Protein AF-A0A7W0V8U1-F1 (afdb_monomer_lite)

Foldseek 3Di:
DVVVPDDDDFDFPQQLLLQQLVVVVVVAQAASVLSGVSSRVVVCVVVVVDDPPDDDDRDGPDHSVVVVVSVVCLLVVNDPRRPPRDNRDDDDDFPPDPVRVVVVVVVVVVD

Secondary structure (DSSP, 8-state):
-GGGT-------HHHHHHHHHHHHHTT----HHHHHHHHHHHHHHHTTSS-TTS-------S-GGGGHHHHHHHHTT--TT--S-TT--------S-HHHHHHHHHHHH--

Sequence (111 aa):
LKAFEGVVEIATESELANASAHADRDGLFTCPHTGVALAALTKLAKRGEIKRDDEVVVISTASGLKFADFKVGYHEARLEGVESPRFRNVPVELPERYEAVRDALQRGLDG

Radius of gyration: 17.7 Å; chains: 1; bounding box: 39×31×50 Å

Structure (mmCIF, N/CA/C/O backbone):
data_AF-A0A7W0V8U1-F1
#
_entry.id   AF-A0A7W0V8U1-F1
#
loop_
_atom_site.group_PDB
_atom_site.id
_atom_site.type_symbol
_atom_site.label_atom_id
_atom_site.label_alt_id
_atom_site.label_comp_id
_atom_site.label_asym_id
_atom_site.label_entity_id
_atom_site.label_seq_id
_atom_site.pdbx_PDB_ins_code
_atom_site.Cartn_x
_atom_site.Cartn_y
_atom_site.Cartn_z
_atom_site.occupancy
_atom_site.B_iso_or_equiv
_atom_site.auth_seq_id
_atom_site.auth_comp_id
_atom_site.auth_asym_id
_atom_site.auth_atom_id
_atom_site.pdbx_PDB_model_num
ATOM 1 N N . LEU A 1 1 ? -16.539 9.308 17.910 1.00 82.81 1 LEU A N 1
ATOM 2 C CA . LEU A 1 1 ? -15.636 8.355 18.596 1.00 82.81 1 LEU A CA 1
ATOM 3 C C . LEU A 1 1 ? -16.223 7.891 19.924 1.00 82.81 1 LEU A C 1
ATOM 5 O O . LEU A 1 1 ? -16.714 6.778 19.946 1.00 82.81 1 LEU A O 1
ATOM 9 N N . LYS A 1 2 ? -16.307 8.729 20.973 1.00 91.00 2 LYS A N 1
ATOM 10 C CA . LYS A 1 2 ? -16.797 8.307 22.309 1.00 91.00 2 LYS A CA 1
ATOM 11 C C . LYS A 1 2 ? -18.149 7.572 22.322 1.00 91.00 2 LYS A C 1
ATOM 13 O O . LYS A 1 2 ? -18.284 6.599 23.041 1.00 91.00 2 LYS A O 1
ATOM 18 N N . ALA A 1 3 ? -19.119 8.017 21.522 1.00 95.06 3 ALA A N 1
ATOM 19 C CA . ALA A 1 3 ? -20.456 7.413 21.476 1.00 95.06 3 ALA A CA 1
ATOM 20 C C . ALA A 1 3 ? -20.497 5.977 20.912 1.00 95.06 3 ALA A C 1
ATOM 22 O O . ALA A 1 3 ? -21.487 5.288 21.112 1.00 95.06 3 ALA A O 1
ATOM 23 N N . PHE A 1 4 ? -19.447 5.548 20.207 1.00 94.81 4 PHE A N 1
ATOM 24 C CA . PHE A 1 4 ? -19.361 4.239 19.548 1.00 94.81 4 PHE A CA 1
ATOM 25 C C . PHE A 1 4 ? -18.067 3.507 19.915 1.00 94.81 4 PHE A C 1
ATOM 27 O O . PHE A 1 4 ? -17.582 2.709 19.124 1.00 94.81 4 PHE A O 1
ATOM 34 N N . GLU A 1 5 ? -17.451 3.868 21.048 1.00 93.44 5 GLU A N 1
ATOM 35 C CA . GLU A 1 5 ? -16.183 3.270 21.505 1.00 93.44 5 GLU A CA 1
ATOM 36 C C . GLU A 1 5 ? -15.074 3.312 20.434 1.00 93.44 5 GLU A C 1
ATOM 38 O O . GLU A 1 5 ? -14.221 2.440 20.329 1.00 93.44 5 GLU A O 1
ATOM 43 N N . GLY A 1 6 ? -15.097 4.361 19.604 1.00 94.25 6 GLY A N 1
ATOM 44 C CA . GLY A 1 6 ? -14.207 4.478 18.457 1.00 94.25 6 GLY A CA 1
ATOM 45 C C . GLY A 1 6 ? -12.760 4.758 18.855 1.00 94.25 6 GLY A C 1
ATOM 46 O O . GLY A 1 6 ? -12.495 5.548 19.764 1.00 94.25 6 GLY A O 1
ATOM 47 N N . VAL A 1 7 ? -11.838 4.180 18.091 1.00 96.31 7 VAL A N 1
ATOM 48 C CA . VAL A 1 7 ? -10.387 4.326 18.250 1.00 96.31 7 VAL A CA 1
ATOM 49 C C . VAL A 1 7 ? -9.795 5.334 17.261 1.00 96.31 7 VAL A C 1
ATOM 51 O O . VAL A 1 7 ? -10.426 5.701 16.267 1.00 96.31 7 VAL A O 1
ATOM 54 N N . VAL A 1 8 ? -8.572 5.789 17.539 1.00 97.25 8 VAL A N 1
ATOM 55 C CA . VAL A 1 8 ? -7.765 6.614 16.630 1.00 97.25 8 VAL A CA 1
ATOM 56 C C . VAL A 1 8 ? -6.450 5.897 16.383 1.00 97.25 8 VAL A C 1
ATOM 58 O O . VAL A 1 8 ? -5.791 5.470 17.325 1.00 97.25 8 VAL A O 1
ATOM 61 N N . GLU A 1 9 ? -6.062 5.810 15.118 1.00 97.94 9 GLU A N 1
ATOM 62 C CA . GLU A 1 9 ? -4.789 5.250 14.684 1.00 97.94 9 GLU A CA 1
ATOM 63 C C . GLU A 1 9 ? -4.080 6.209 13.736 1.00 97.94 9 GLU A C 1
ATOM 65 O O . GLU A 1 9 ? -4.709 7.043 13.083 1.00 97.94 9 GLU A O 1
ATOM 70 N N . ILE A 1 10 ? -2.758 6.082 13.674 1.00 97.81 10 ILE A N 1
ATOM 71 C CA . ILE A 1 10 ? -1.887 6.921 12.848 1.00 97.81 10 ILE A CA 1
ATOM 72 C C . ILE A 1 10 ? -1.102 6.002 11.920 1.00 97.81 10 ILE A C 1
ATOM 74 O O . ILE A 1 10 ? -0.647 4.939 12.338 1.00 97.81 10 ILE A O 1
ATOM 78 N N . ALA A 1 11 ? -0.909 6.415 10.672 1.00 98.06 11 ALA A N 1
ATOM 79 C CA . ALA A 1 11 ? -0.001 5.761 9.737 1.00 98.06 11 ALA A CA 1
ATOM 80 C C . ALA A 1 11 ? 1.079 6.756 9.311 1.00 98.06 11 ALA A C 1
ATOM 82 O O . ALA A 1 11 ? 0.768 7.906 9.006 1.00 98.06 11 ALA A O 1
ATOM 83 N N . THR A 1 12 ? 2.336 6.322 9.297 1.00 97.88 12 THR A N 1
ATOM 84 C CA . THR A 1 12 ? 3.421 7.086 8.666 1.00 97.88 12 THR A CA 1
ATOM 85 C C . THR A 1 12 ? 3.301 7.042 7.139 1.00 97.88 12 THR A C 1
ATOM 87 O O . THR A 1 12 ? 2.592 6.189 6.598 1.00 97.88 12 THR A O 1
ATOM 90 N N . GLU A 1 13 ? 4.046 7.900 6.433 1.00 97.69 13 GLU A N 1
ATOM 91 C CA . GLU A 1 13 ? 4.143 7.863 4.961 1.00 97.69 13 GLU A CA 1
ATOM 92 C C . GLU A 1 13 ? 4.553 6.476 4.448 1.00 97.69 13 GLU A C 1
ATOM 94 O O . GLU A 1 13 ? 3.939 5.918 3.53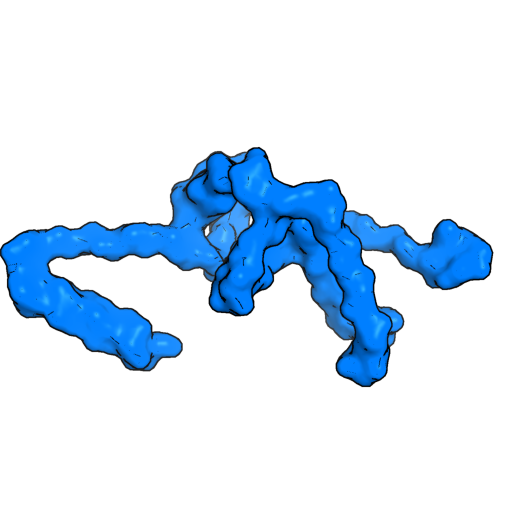9 1.00 97.69 13 GLU A O 1
ATOM 99 N N . SER A 1 14 ? 5.544 5.851 5.091 1.00 97.75 14 SER A N 1
ATOM 100 C CA . SER A 1 14 ? 5.962 4.496 4.731 1.00 97.75 14 SER A CA 1
ATOM 101 C C . SER A 1 14 ? 4.856 3.467 4.978 1.00 97.75 14 SER A C 1
ATOM 103 O O . SER A 1 14 ? 4.618 2.597 4.138 1.00 97.75 14 SER A O 1
ATOM 105 N N . GLU A 1 15 ? 4.137 3.548 6.098 1.00 98.00 15 GLU A N 1
ATOM 106 C CA . GLU A 1 15 ? 3.067 2.597 6.411 1.00 98.00 15 GLU A CA 1
ATOM 107 C C . GLU A 1 15 ? 1.886 2.719 5.450 1.00 98.00 15 GLU A C 1
ATOM 109 O O . GLU A 1 15 ? 1.436 1.700 4.920 1.00 98.00 15 GLU A O 1
ATOM 114 N N . LEU A 1 16 ? 1.410 3.940 5.186 1.00 97.62 16 LEU A N 1
ATOM 115 C CA . LEU A 1 16 ? 0.279 4.155 4.284 1.00 97.62 16 LEU A CA 1
ATOM 116 C C . LEU A 1 16 ? 0.637 3.770 2.844 1.00 97.62 16 LEU A C 1
ATOM 118 O O . LEU A 1 16 ? -0.180 3.155 2.156 1.00 97.62 16 LEU A O 1
ATOM 122 N N . ALA A 1 17 ? 1.860 4.069 2.393 1.00 98.25 17 ALA A N 1
ATOM 123 C CA . ALA A 1 17 ? 2.285 3.766 1.034 1.00 98.25 17 ALA A CA 1
ATOM 124 C C . ALA A 1 17 ? 2.492 2.264 0.822 1.00 98.25 17 ALA A C 1
ATOM 126 O O . ALA A 1 17 ? 2.011 1.710 -0.166 1.00 98.25 17 ALA A O 1
ATOM 127 N N . ASN A 1 18 ? 3.112 1.571 1.784 1.00 98.31 18 ASN A N 1
ATOM 128 C CA . ASN A 1 18 ? 3.239 0.116 1.732 1.00 98.31 18 ASN A CA 1
ATOM 129 C C . ASN A 1 18 ? 1.878 -0.589 1.830 1.00 98.31 18 ASN A C 1
ATOM 131 O O . ASN A 1 18 ? 1.659 -1.561 1.112 1.00 98.31 18 ASN A O 1
ATOM 135 N N . ALA A 1 19 ? 0.957 -0.117 2.676 1.00 98.19 19 ALA A N 1
ATOM 136 C CA . ALA A 1 19 ? -0.385 -0.695 2.772 1.00 98.19 19 ALA A CA 1
ATOM 137 C C . ALA A 1 19 ? -1.182 -0.500 1.475 1.00 98.19 19 ALA A C 1
ATOM 139 O O . ALA A 1 19 ? -1.846 -1.424 1.010 1.00 98.19 19 ALA A O 1
ATOM 140 N N . SER A 1 20 ? -1.069 0.681 0.862 1.00 98.25 20 SER A N 1
ATOM 141 C CA . SER A 1 20 ? -1.689 0.969 -0.429 1.00 98.25 20 SER A CA 1
ATOM 142 C C . SER A 1 20 ? -1.138 0.070 -1.540 1.00 98.25 20 SER A C 1
ATOM 144 O O . SER A 1 20 ? -1.918 -0.559 -2.245 1.00 98.25 20 SER A O 1
ATOM 146 N N . ALA A 1 21 ? 0.187 -0.055 -1.655 1.00 98.06 21 ALA A N 1
ATOM 147 C CA . ALA A 1 21 ? 0.810 -0.905 -2.667 1.00 98.06 21 ALA A CA 1
ATOM 148 C C . ALA A 1 21 ? 0.525 -2.398 -2.452 1.00 98.06 21 ALA A C 1
ATOM 150 O O . ALA A 1 21 ? 0.399 -3.146 -3.417 1.00 98.06 21 ALA A O 1
ATOM 151 N N . HIS A 1 22 ? 0.399 -2.842 -1.198 1.00 98.00 22 HIS A N 1
ATOM 152 C CA . HIS A 1 22 ? -0.008 -4.210 -0.890 1.00 98.00 22 HIS A CA 1
ATOM 153 C C . HIS A 1 22 ? -1.422 -4.500 -1.400 1.00 98.00 22 HIS A C 1
ATOM 155 O O . HIS A 1 22 ? -1.624 -5.500 -2.073 1.00 98.00 22 HIS A O 1
ATOM 161 N N . ALA A 1 23 ? -2.374 -3.603 -1.136 1.00 98.00 23 ALA A N 1
ATOM 162 C CA . ALA A 1 23 ? -3.748 -3.740 -1.613 1.00 98.00 23 ALA A CA 1
ATOM 163 C C . ALA A 1 23 ? -3.850 -3.739 -3.146 1.00 98.00 23 ALA A C 1
ATOM 165 O O . ALA A 1 23 ? -4.648 -4.482 -3.713 1.00 98.00 23 ALA A O 1
ATOM 166 N N . ASP A 1 24 ? -3.025 -2.943 -3.828 1.00 97.69 24 ASP A N 1
ATOM 167 C CA . ASP A 1 24 ? -3.025 -2.895 -5.292 1.00 97.69 24 ASP A CA 1
ATOM 168 C C . ASP A 1 24 ? -2.554 -4.221 -5.929 1.00 97.69 24 ASP A C 1
ATOM 170 O O . ASP A 1 24 ? -2.979 -4.556 -7.035 1.00 97.69 24 ASP A O 1
ATOM 174 N N . ARG A 1 25 ? -1.741 -5.030 -5.227 1.00 96.25 25 ARG A N 1
ATOM 175 C CA . ARG A 1 25 ? -1.364 -6.382 -5.693 1.00 96.25 25 ARG A CA 1
ATOM 176 C C . ARG A 1 25 ? -2.552 -7.336 -5.783 1.00 96.25 25 ARG A C 1
ATOM 178 O O . ARG A 1 25 ? -2.506 -8.265 -6.583 1.00 96.25 25 ARG A O 1
ATOM 185 N N . ASP A 1 26 ? -3.609 -7.073 -5.021 1.00 96.31 26 ASP A N 1
ATOM 186 C CA . ASP A 1 26 ? -4.846 -7.857 -5.026 1.00 96.31 26 ASP A CA 1
ATOM 187 C C . ASP A 1 26 ? -5.874 -7.313 -6.042 1.00 96.31 26 ASP A C 1
ATOM 189 O O . ASP A 1 26 ? -7.057 -7.649 -5.995 1.00 96.31 26 ASP A O 1
ATOM 193 N N . GLY A 1 27 ? -5.440 -6.459 -6.979 1.00 96.81 27 GLY A N 1
ATOM 194 C CA . GLY A 1 27 ? -6.274 -5.921 -8.059 1.00 96.81 27 GLY A CA 1
ATOM 195 C C . GLY A 1 27 ? -7.034 -4.643 -7.703 1.00 96.81 27 GLY A C 1
ATOM 196 O O . GLY A 1 27 ? -7.881 -4.192 -8.476 1.00 96.81 27 GLY A O 1
ATOM 197 N N . LEU A 1 28 ? -6.743 -4.041 -6.548 1.00 97.12 28 LEU A N 1
ATOM 198 C CA . LEU A 1 28 ? -7.269 -2.728 -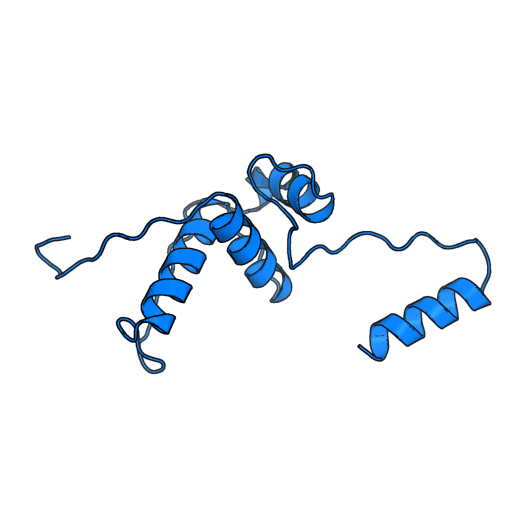6.190 1.00 97.12 28 LEU A CA 1
ATOM 199 C C . LEU A 1 28 ? -6.461 -1.600 -6.847 1.00 97.12 28 LEU A C 1
ATOM 201 O O . LEU A 1 28 ? -5.394 -1.796 -7.424 1.00 97.12 28 LEU A O 1
ATOM 205 N N . PHE A 1 29 ? -7.000 -0.386 -6.750 1.00 97.69 29 PHE A N 1
ATOM 206 C CA . PHE A 1 29 ? -6.277 0.833 -7.094 1.00 97.69 29 PHE A CA 1
ATOM 207 C C . PHE A 1 29 ? -6.658 1.937 -6.111 1.00 97.69 29 PHE A C 1
ATOM 209 O O . PHE A 1 29 ? -7.541 2.763 -6.365 1.00 97.69 29 PHE A O 1
ATOM 216 N N . THR A 1 30 ? -6.073 1.883 -4.914 1.00 98.12 30 THR A N 1
ATOM 217 C CA . THR A 1 30 ? -6.559 2.669 -3.769 1.00 98.12 30 THR A CA 1
ATOM 218 C C . THR A 1 30 ? -6.023 4.102 -3.764 1.00 98.12 30 THR A C 1
ATOM 220 O O . THR A 1 30 ? -4.917 4.362 -4.233 1.00 98.12 30 THR A O 1
ATOM 223 N N . CYS A 1 31 ? -6.748 5.054 -3.171 1.00 98.12 31 CYS A N 1
ATOM 224 C CA . CYS A 1 31 ? -6.182 6.373 -2.861 1.00 98.12 31 CYS A CA 1
ATOM 225 C C . CYS A 1 31 ? -5.282 6.327 -1.600 1.00 98.12 31 CYS A C 1
ATOM 227 O O . CYS A 1 31 ? -5.385 5.373 -0.817 1.00 98.12 31 CYS A O 1
ATOM 229 N N . PRO A 1 32 ? -4.433 7.347 -1.348 1.00 97.75 32 PRO A N 1
ATOM 230 C CA . PRO A 1 32 ? -3.552 7.382 -0.173 1.00 97.75 32 PRO A CA 1
ATOM 231 C C . PRO A 1 32 ? -4.291 7.277 1.170 1.00 97.75 32 PRO A C 1
ATOM 233 O O . PRO A 1 32 ? -3.839 6.574 2.070 1.00 97.75 32 PRO A O 1
ATOM 236 N N . HIS A 1 33 ? -5.478 7.885 1.297 1.00 98.25 33 HIS A N 1
ATOM 237 C CA . HIS A 1 33 ? -6.286 7.784 2.521 1.00 98.25 33 HIS A CA 1
ATOM 238 C C . HIS A 1 33 ? -6.791 6.363 2.792 1.00 98.25 33 HIS A C 1
ATOM 240 O O . HIS A 1 33 ? -6.867 5.945 3.945 1.00 98.25 33 HIS A O 1
ATOM 246 N N . THR A 1 34 ? -7.092 5.587 1.748 1.00 98.31 34 THR A N 1
ATOM 247 C CA . THR A 1 34 ? -7.371 4.157 1.919 1.00 98.31 34 THR A CA 1
ATOM 248 C C . THR A 1 34 ? -6.117 3.414 2.389 1.00 98.31 34 THR A C 1
ATOM 250 O O . THR A 1 34 ? -6.233 2.535 3.232 1.00 98.31 34 THR A O 1
ATOM 253 N N . GLY A 1 35 ? -4.919 3.812 1.942 1.00 98.12 35 GLY A N 1
ATOM 254 C CA . GLY A 1 35 ? -3.648 3.313 2.484 1.00 98.12 35 GLY A CA 1
ATOM 255 C C . GLY A 1 35 ? -3.505 3.553 3.992 1.00 98.12 35 GLY A C 1
ATOM 256 O O . GLY A 1 35 ? -3.163 2.630 4.727 1.00 98.12 35 GLY A O 1
ATOM 257 N N . VAL A 1 36 ? -3.855 4.751 4.478 1.00 98.62 36 VAL A N 1
ATOM 258 C CA . VAL A 1 36 ? -3.886 5.062 5.923 1.00 98.62 36 VAL A CA 1
ATOM 259 C C . VAL A 1 36 ? -4.861 4.141 6.659 1.00 98.62 36 VAL A C 1
ATOM 261 O O . VAL A 1 36 ? -4.502 3.546 7.674 1.00 98.62 36 VAL A O 1
ATOM 264 N N . ALA A 1 37 ? -6.078 3.980 6.134 1.00 98.56 37 ALA A N 1
ATOM 265 C CA . ALA A 1 37 ? -7.095 3.129 6.745 1.00 98.56 37 ALA A CA 1
ATOM 266 C C . ALA A 1 37 ? -6.676 1.648 6.791 1.00 98.56 37 ALA A C 1
ATOM 268 O O . ALA A 1 37 ? -6.882 0.983 7.802 1.00 98.56 37 ALA A O 1
ATOM 269 N N . LEU A 1 38 ? -6.037 1.139 5.734 1.00 98.44 38 LEU A N 1
ATOM 270 C CA . LEU A 1 38 ? -5.516 -0.229 5.678 1.00 98.44 38 LEU A CA 1
ATOM 271 C C . LEU A 1 38 ? -4.318 -0.439 6.614 1.00 98.44 38 LEU A C 1
ATOM 273 O O . LEU A 1 38 ? -4.203 -1.495 7.242 1.00 98.44 38 LEU A O 1
ATOM 277 N N . ALA A 1 39 ? -3.444 0.560 6.754 1.00 98.44 39 ALA A N 1
ATOM 278 C CA . ALA A 1 39 ? -2.358 0.529 7.727 1.00 98.44 39 ALA A CA 1
ATOM 279 C C . ALA A 1 39 ? -2.905 0.483 9.165 1.00 98.44 39 ALA A C 1
ATOM 281 O O . ALA A 1 39 ? -2.478 -0.362 9.954 1.00 98.44 39 ALA A O 1
ATOM 282 N N . ALA A 1 40 ? -3.895 1.323 9.484 1.00 98.50 40 ALA A N 1
ATOM 283 C CA . ALA A 1 40 ? -4.592 1.308 10.769 1.00 98.50 40 ALA A CA 1
ATOM 284 C C . ALA A 1 40 ? -5.296 -0.034 11.029 1.00 98.50 40 ALA A C 1
ATOM 286 O O . ALA A 1 40 ? -5.096 -0.633 12.085 1.00 98.50 40 ALA A O 1
ATOM 287 N N . LEU A 1 41 ? -6.041 -0.555 10.048 1.00 98.25 41 LEU A N 1
ATOM 288 C CA . LEU A 1 41 ? -6.689 -1.869 10.119 1.00 98.25 41 LEU A CA 1
ATOM 289 C C . LEU A 1 41 ? -5.672 -2.973 10.426 1.00 98.25 41 LEU A C 1
ATOM 291 O O . LEU A 1 41 ? -5.874 -3.774 11.333 1.00 98.25 41 LEU A O 1
ATOM 295 N N . THR A 1 42 ? -4.539 -2.975 9.723 1.00 97.50 42 THR A N 1
ATOM 296 C CA . THR A 1 42 ? -3.465 -3.951 9.948 1.00 97.50 42 THR A CA 1
ATOM 297 C C . THR A 1 42 ? -2.908 -3.865 11.371 1.00 97.50 42 THR A C 1
ATOM 299 O O . THR A 1 42 ? -2.624 -4.897 11.981 1.00 97.50 42 THR A O 1
ATOM 302 N N . LYS A 1 43 ? -2.739 -2.657 11.923 1.00 98.25 43 LYS A N 1
ATOM 303 C CA . LYS A 1 43 ? -2.273 -2.457 13.306 1.00 98.25 43 LYS A CA 1
ATOM 304 C C . LYS A 1 43 ? -3.291 -2.957 14.329 1.00 98.25 43 LYS A C 1
ATOM 306 O O . LYS A 1 43 ? -2.915 -3.711 15.223 1.00 98.25 43 LYS A O 1
ATOM 311 N N . LEU A 1 44 ? -4.560 -2.592 14.164 1.00 98.19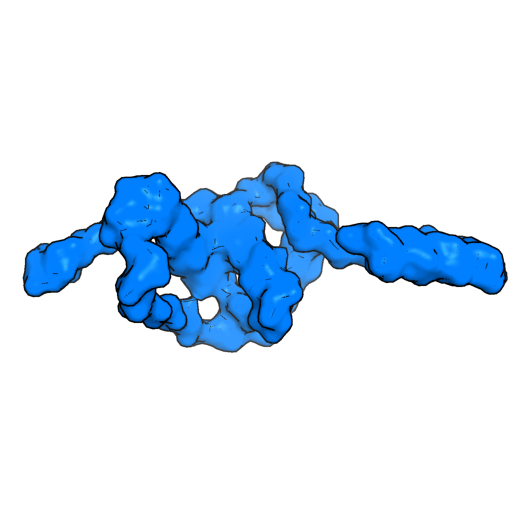 44 LEU A N 1
ATOM 312 C CA . LEU A 1 44 ? -5.655 -3.012 15.043 1.00 98.19 44 LEU A CA 1
ATOM 313 C C . LEU A 1 44 ? -5.830 -4.535 15.035 1.00 98.19 44 LEU A C 1
ATOM 315 O O . LEU A 1 44 ? -5.913 -5.151 16.096 1.00 98.19 44 LEU A O 1
ATOM 319 N N . ALA A 1 45 ? -5.776 -5.159 13.855 1.00 97.81 45 ALA A N 1
ATOM 320 C CA . ALA A 1 45 ? -5.824 -6.612 13.716 1.00 97.81 45 ALA A CA 1
ATOM 321 C C . ALA A 1 45 ? -4.622 -7.298 14.387 1.00 97.81 45 ALA A C 1
ATOM 323 O O . ALA A 1 45 ? -4.781 -8.293 15.091 1.00 97.81 45 ALA A O 1
ATOM 324 N N . LYS A 1 46 ? -3.407 -6.747 14.240 1.00 97.69 46 LYS A N 1
ATOM 325 C CA . LYS A 1 46 ? -2.203 -7.267 14.918 1.00 97.69 46 LYS A CA 1
ATOM 326 C C . LYS A 1 46 ? -2.290 -7.190 16.442 1.00 97.69 46 LYS A C 1
ATOM 328 O O . LYS A 1 46 ? -1.718 -8.046 17.110 1.00 97.69 46 LYS A O 1
ATOM 333 N N . ARG A 1 47 ? -2.978 -6.182 16.987 1.00 97.62 47 ARG A N 1
ATOM 334 C CA . ARG A 1 47 ? -3.221 -6.045 18.433 1.00 97.62 47 ARG A CA 1
ATOM 335 C C . ARG A 1 47 ? -4.437 -6.835 18.925 1.00 97.62 47 ARG A C 1
ATOM 337 O O . ARG A 1 47 ? -4.673 -6.875 20.127 1.00 97.62 47 ARG A O 1
ATOM 344 N N . GLY A 1 48 ? -5.178 -7.485 18.024 1.00 96.94 48 GLY A N 1
ATOM 345 C CA . GLY A 1 48 ? -6.375 -8.260 18.352 1.00 96.94 48 GLY A CA 1
ATOM 346 C C . GLY A 1 48 ? -7.601 -7.411 18.698 1.00 96.94 48 GLY A C 1
ATOM 347 O O . GLY A 1 48 ? -8.574 -7.952 19.214 1.00 96.94 48 GLY A O 1
ATOM 348 N N . GLU A 1 49 ? -7.563 -6.102 18.427 1.00 97.25 49 GLU A N 1
ATOM 349 C CA . GLU A 1 49 ? -8.707 -5.197 18.621 1.00 97.25 49 GLU A CA 1
ATOM 350 C C . GLU A 1 49 ? -9.770 -5.388 17.533 1.00 97.25 49 GLU A C 1
ATOM 352 O O . GLU A 1 49 ? -10.955 -5.225 17.799 1.00 97.25 49 GLU A O 1
ATOM 357 N N . ILE A 1 50 ? -9.336 -5.769 16.328 1.00 97.75 50 ILE A N 1
ATOM 358 C CA . ILE A 1 50 ? -10.191 -6.279 15.252 1.00 97.75 50 ILE A CA 1
ATOM 359 C C . ILE A 1 50 ? -9.893 -7.768 15.098 1.00 97.75 50 ILE A C 1
ATOM 361 O O . ILE A 1 50 ? -8.733 -8.167 14.941 1.00 97.75 50 ILE A O 1
ATOM 365 N N . LYS A 1 51 ? -10.931 -8.594 15.159 1.00 97.44 51 LYS A N 1
ATOM 366 C CA . LYS A 1 51 ? -10.845 -10.052 15.085 1.00 97.44 51 LYS A CA 1
ATOM 367 C C . LYS A 1 51 ? -10.986 -10.533 13.645 1.00 97.44 51 LYS A C 1
ATOM 369 O O . LYS A 1 51 ? -11.373 -9.798 12.744 1.00 97.44 51 LYS A O 1
ATOM 374 N N . ARG A 1 52 ? -10.631 -11.799 13.416 1.00 95.44 52 ARG A N 1
ATOM 375 C CA . ARG A 1 52 ? -10.677 -12.415 12.077 1.00 95.44 52 ARG A CA 1
ATOM 376 C C . ARG A 1 52 ? -12.097 -12.610 11.550 1.00 95.44 52 ARG A C 1
ATOM 378 O O . ARG A 1 52 ? -12.278 -12.678 10.343 1.00 95.44 52 ARG A O 1
ATOM 385 N N . ASP A 1 53 ? -13.045 -12.771 12.457 1.00 96.94 53 ASP A N 1
ATOM 386 C CA . ASP A 1 53 ? -14.464 -13.000 12.214 1.00 96.94 53 ASP A CA 1
ATOM 387 C C . ASP A 1 53 ? -15.293 -11.706 12.228 1.00 96.94 53 ASP A C 1
ATOM 389 O O . ASP A 1 53 ? -16.493 -11.759 11.972 1.00 96.94 53 ASP A O 1
ATOM 393 N N . ASP A 1 54 ? -14.664 -10.551 12.474 1.00 97.81 54 ASP A N 1
ATOM 394 C CA . ASP A 1 54 ? -15.337 -9.258 12.389 1.00 97.81 54 ASP A CA 1
ATOM 395 C C . ASP A 1 54 ? -15.582 -8.868 10.922 1.00 97.81 54 ASP A C 1
ATOM 397 O O . ASP A 1 54 ? -14.691 -8.942 10.070 1.00 97.81 54 ASP A O 1
ATOM 401 N N . GLU A 1 55 ? -16.781 -8.366 10.630 1.00 98.12 55 GLU A N 1
ATOM 402 C CA . GLU A 1 55 ? -17.075 -7.722 9.351 1.00 98.12 55 GLU A CA 1
ATOM 403 C C . GLU A 1 55 ? -16.578 -6.273 9.373 1.00 98.12 55 GLU A C 1
ATOM 405 O O . GLU A 1 55 ? -17.084 -5.425 10.110 1.00 98.12 55 GLU A O 1
ATOM 410 N N . VAL A 1 56 ? -15.574 -5.973 8.546 1.00 97.81 56 VAL A N 1
ATOM 411 C CA . VAL A 1 56 ? -14.916 -4.662 8.524 1.00 97.81 56 VAL A CA 1
ATOM 412 C C . VAL A 1 56 ? -15.127 -3.973 7.185 1.00 97.81 56 VAL A C 1
ATOM 414 O O . VAL A 1 56 ? -14.816 -4.520 6.129 1.00 97.81 56 VAL A O 1
ATOM 417 N N . VAL A 1 57 ? -15.586 -2.722 7.233 1.00 98.12 57 VAL A N 1
ATOM 418 C CA . VAL A 1 57 ? -15.748 -1.870 6.050 1.00 98.12 57 VAL A CA 1
ATOM 419 C C . VAL A 1 57 ? -14.728 -0.736 6.078 1.00 98.12 57 VAL A C 1
ATOM 421 O O . VAL A 1 57 ? -14.743 0.115 6.967 1.00 98.12 57 VAL A O 1
ATOM 424 N N . VAL A 1 58 ? -13.859 -0.691 5.066 1.00 98.00 58 VAL A N 1
ATOM 425 C CA . VAL A 1 58 ? -12.934 0.427 4.834 1.00 98.00 58 VAL A CA 1
ATOM 426 C C . VAL A 1 58 ? -13.560 1.407 3.845 1.00 98.00 58 VAL A C 1
ATOM 428 O O . VAL A 1 58 ? -13.913 1.042 2.726 1.00 98.00 58 VAL A O 1
ATOM 431 N N . ILE A 1 59 ? -13.669 2.676 4.233 1.00 98.00 59 ILE A N 1
ATOM 432 C CA . ILE A 1 59 ? -14.269 3.717 3.392 1.00 98.00 59 ILE A CA 1
ATOM 433 C C . ILE A 1 59 ? -13.200 4.316 2.469 1.00 98.00 59 ILE A C 1
ATOM 435 O O 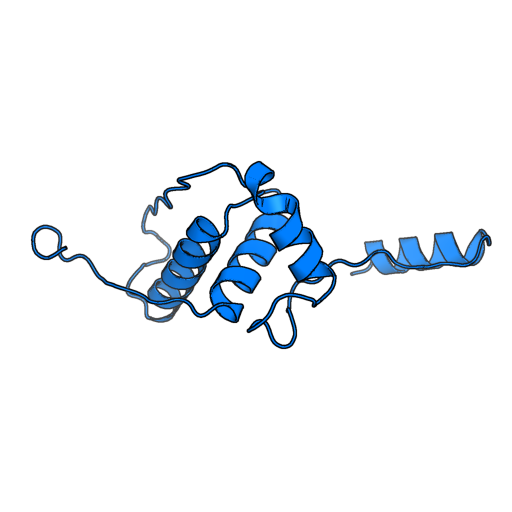. ILE A 1 59 ? -12.289 5.010 2.923 1.00 98.00 59 ILE A O 1
ATOM 439 N N . SER A 1 60 ? -13.325 4.091 1.158 1.00 97.06 60 SER A N 1
ATOM 440 C CA . SER A 1 60 ? -12.515 4.791 0.155 1.00 97.06 60 SER A CA 1
ATOM 441 C C . SER A 1 60 ? -13.202 6.081 -0.281 1.00 97.06 60 SER A C 1
ATOM 443 O O . SER A 1 60 ? -14.282 6.065 -0.866 1.00 97.06 60 SER A O 1
ATOM 445 N N . THR A 1 61 ? -12.583 7.218 0.022 1.00 96.25 61 THR A N 1
ATOM 446 C CA . THR A 1 61 ? -13.181 8.546 -0.195 1.00 96.25 61 THR A CA 1
ATOM 447 C C . THR A 1 61 ? -12.886 9.132 -1.576 1.00 96.25 61 THR A C 1
ATOM 449 O O . THR A 1 61 ? -13.470 10.143 -1.961 1.00 96.25 61 THR A O 1
ATOM 452 N N . ALA A 1 62 ? -11.978 8.515 -2.336 1.00 96.88 62 ALA A N 1
ATOM 453 C CA . ALA A 1 62 ? -11.586 8.961 -3.666 1.00 96.88 62 ALA A CA 1
ATOM 454 C C . ALA A 1 62 ? -11.089 7.788 -4.515 1.00 96.88 62 ALA A C 1
ATOM 456 O O . ALA A 1 62 ? -10.446 6.876 -4.004 1.00 96.88 62 ALA A O 1
ATOM 457 N N . SER A 1 63 ? -11.318 7.862 -5.827 1.00 96.50 63 SER A N 1
ATOM 458 C CA . SER A 1 63 ? -10.715 6.929 -6.784 1.00 96.50 63 SER A CA 1
ATOM 459 C C . SER A 1 63 ? -9.188 7.059 -6.790 1.00 96.50 63 SER A C 1
ATOM 461 O O . SER A 1 63 ? -8.666 8.178 -6.827 1.00 96.50 63 SER A O 1
ATOM 463 N N . GLY A 1 64 ? -8.477 5.926 -6.824 1.00 95.75 64 GLY A N 1
ATOM 464 C CA . GLY A 1 64 ? -7.019 5.897 -6.966 1.00 95.75 64 GLY A CA 1
ATOM 465 C C . GLY A 1 64 ? -6.509 6.510 -8.271 1.00 95.75 64 GLY A C 1
ATOM 466 O O . GLY A 1 64 ? -5.373 6.967 -8.305 1.00 95.75 64 GLY A O 1
ATOM 467 N N . LEU A 1 65 ? -7.350 6.626 -9.312 1.00 97.38 65 LEU A N 1
ATOM 468 C CA . LEU A 1 65 ? -6.995 7.260 -10.596 1.00 97.38 65 LEU A CA 1
ATOM 469 C C . LEU A 1 65 ? -6.523 8.710 -10.447 1.00 97.38 65 LEU A C 1
ATOM 471 O O . LEU A 1 65 ? -5.756 9.194 -11.271 1.00 97.38 65 LEU A O 1
ATOM 475 N N . LYS A 1 66 ? -6.924 9.393 -9.371 1.00 96.94 66 LYS A N 1
ATOM 476 C CA . LYS A 1 66 ? -6.456 10.750 -9.057 1.00 96.94 66 LYS A CA 1
ATOM 477 C C . LYS A 1 66 ? -5.021 10.797 -8.518 1.00 96.94 66 LYS A C 1
ATOM 479 O O . LYS A 1 66 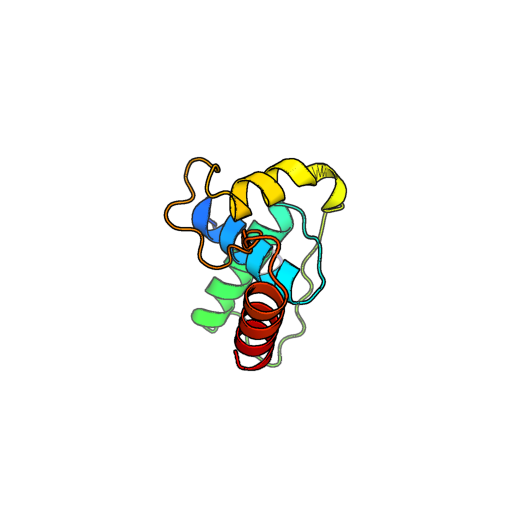? -4.492 11.883 -8.326 1.00 96.94 66 LYS A O 1
ATOM 484 N N . PHE A 1 67 ? -4.416 9.645 -8.234 1.00 97.75 67 PHE A N 1
ATOM 485 C CA . PHE A 1 67 ? -3.150 9.517 -7.511 1.00 97.75 67 PHE A CA 1
ATOM 486 C C . PHE A 1 67 ? -2.151 8.619 -8.253 1.00 97.75 67 PHE A C 1
ATOM 488 O O . PHE A 1 67 ? -1.322 7.970 -7.622 1.00 97.75 67 PHE A O 1
ATOM 495 N N . ALA A 1 68 ? -2.215 8.569 -9.588 1.00 97.25 68 ALA A N 1
ATOM 496 C CA . ALA A 1 68 ? -1.293 7.767 -10.393 1.00 97.25 68 ALA A CA 1
ATOM 497 C C . ALA A 1 68 ? 0.182 8.114 -10.113 1.00 97.25 68 ALA A C 1
ATOM 499 O O . ALA A 1 68 ? 0.987 7.209 -9.912 1.00 97.25 68 ALA A O 1
ATOM 500 N N . ASP A 1 69 ? 0.521 9.400 -9.978 1.00 97.75 69 ASP A N 1
ATOM 501 C CA . ASP A 1 69 ? 1.897 9.841 -9.693 1.00 97.75 69 ASP A CA 1
ATOM 502 C C . ASP A 1 69 ? 2.423 9.336 -8.346 1.00 97.75 69 ASP A C 1
ATOM 504 O O . ASP A 1 69 ? 3.597 8.993 -8.226 1.00 97.75 69 ASP A O 1
ATOM 508 N N . PHE A 1 70 ? 1.552 9.222 -7.339 1.00 97.75 70 PHE A N 1
ATOM 509 C CA . PHE A 1 70 ? 1.905 8.607 -6.059 1.00 97.75 70 PHE A CA 1
ATOM 510 C C . PHE A 1 70 ? 2.270 7.126 -6.241 1.00 97.75 70 PHE A C 1
ATOM 512 O O . PHE A 1 70 ? 3.254 6.658 -5.670 1.00 97.75 70 PHE A O 1
ATOM 519 N N . LYS A 1 71 ? 1.527 6.394 -7.082 1.00 97.88 71 LYS A N 1
ATOM 520 C CA . LYS A 1 71 ? 1.807 4.979 -7.385 1.00 97.88 71 LYS A CA 1
ATOM 521 C C . LYS A 1 71 ? 3.111 4.815 -8.155 1.00 97.88 71 LYS A C 1
ATOM 523 O O . LYS A 1 71 ? 3.949 4.003 -7.768 1.00 97.88 71 LYS A O 1
ATOM 528 N N . VAL A 1 72 ? 3.308 5.618 -9.201 1.00 97.44 72 VAL A N 1
ATOM 529 C CA . VAL A 1 72 ? 4.553 5.639 -9.983 1.00 97.44 72 VAL A CA 1
ATOM 530 C C . VAL A 1 72 ? 5.734 5.956 -9.067 1.00 97.44 72 VAL A C 1
ATOM 532 O O . VAL A 1 72 ? 6.696 5.193 -9.015 1.00 97.44 72 VAL A O 1
ATOM 535 N N . GLY A 1 73 ? 5.624 7.016 -8.261 1.00 97.31 73 GLY A N 1
ATOM 536 C CA . GLY A 1 73 ? 6.650 7.404 -7.298 1.00 97.31 73 GLY A CA 1
ATOM 537 C C . GLY A 1 73 ? 6.975 6.302 -6.288 1.00 97.31 73 GLY A C 1
ATOM 538 O O . GLY A 1 73 ? 8.146 6.107 -5.965 1.00 97.31 73 GLY A O 1
ATOM 539 N N . TYR A 1 74 ? 5.980 5.544 -5.814 1.00 98.12 74 TYR A N 1
ATOM 540 C CA . TYR A 1 74 ? 6.206 4.418 -4.904 1.00 98.12 74 TYR A CA 1
ATOM 541 C C . TYR A 1 74 ? 7.019 3.302 -5.571 1.00 98.12 74 TYR A C 1
ATOM 543 O O . TYR A 1 74 ? 8.039 2.867 -5.029 1.00 98.12 74 TYR A O 1
ATOM 551 N N . HIS A 1 75 ? 6.604 2.845 -6.759 1.00 97.88 75 HIS A N 1
ATOM 552 C CA . HIS A 1 75 ? 7.293 1.754 -7.454 1.00 97.88 75 HIS A CA 1
ATOM 553 C C . HIS A 1 75 ? 8.704 2.163 -7.908 1.00 97.88 75 HIS A C 1
ATOM 555 O O . HIS A 1 75 ? 9.630 1.350 -7.856 1.00 97.88 75 HIS A O 1
ATOM 561 N N . GLU A 1 76 ? 8.917 3.437 -8.229 1.00 96.56 76 GLU A N 1
ATOM 562 C CA . GLU A 1 76 ? 10.230 3.996 -8.567 1.00 96.56 76 GLU A CA 1
ATOM 563 C C . GLU A 1 76 ? 11.082 4.378 -7.343 1.00 96.56 76 GLU A C 1
ATOM 565 O O . GLU A 1 76 ? 12.222 4.799 -7.512 1.00 96.56 76 GLU A O 1
ATOM 570 N N . ALA A 1 77 ? 10.578 4.188 -6.116 1.00 96.69 77 ALA A N 1
ATOM 571 C CA . ALA A 1 77 ? 11.242 4.578 -4.866 1.00 96.69 77 ALA A CA 1
ATOM 572 C C . ALA A 1 77 ? 11.634 6.070 -4.803 1.00 96.69 77 ALA A C 1
ATOM 574 O O . ALA A 1 77 ? 12.712 6.422 -4.329 1.00 96.69 77 ALA A O 1
ATOM 575 N N . ARG A 1 78 ? 10.745 6.951 -5.277 1.00 96.94 78 ARG A N 1
ATOM 576 C CA . ARG A 1 78 ? 10.920 8.414 -5.296 1.00 96.94 78 ARG A CA 1
ATOM 577 C C . ARG A 1 78 ? 10.065 9.167 -4.272 1.00 96.94 78 ARG A C 1
ATOM 579 O O . ARG A 1 78 ? 10.135 10.391 -4.227 1.00 96.94 78 ARG A O 1
ATOM 586 N N . LEU A 1 79 ? 9.235 8.476 -3.489 1.00 97.00 79 LEU A N 1
ATOM 587 C CA . LEU A 1 79 ? 8.415 9.124 -2.461 1.00 97.00 79 LEU A CA 1
ATOM 588 C C . LEU A 1 79 ? 9.261 9.516 -1.246 1.00 97.00 79 LEU A C 1
ATOM 590 O O . LEU A 1 79 ? 9.956 8.684 -0.663 1.00 97.00 79 LEU A O 1
ATOM 594 N N . GLU A 1 80 ? 9.155 10.778 -0.839 1.00 95.44 80 GLU A N 1
ATOM 595 C CA . GLU A 1 80 ? 9.749 11.272 0.401 1.00 95.44 80 GLU A CA 1
ATOM 596 C C . GLU A 1 80 ? 9.107 10.583 1.619 1.00 95.44 80 GLU A C 1
ATOM 598 O O . GLU A 1 80 ? 7.911 10.301 1.631 1.00 95.44 80 GLU A O 1
ATOM 603 N N . GLY A 1 81 ? 9.907 10.259 2.638 1.00 94.31 81 GLY A N 1
ATOM 604 C CA . GLY A 1 81 ? 9.421 9.576 3.846 1.00 94.31 81 GLY A CA 1
ATOM 605 C C . GLY A 1 81 ? 9.089 8.085 3.670 1.00 94.31 81 GLY A C 1
ATOM 606 O O . GLY A 1 81 ? 8.673 7.437 4.633 1.00 94.31 81 GLY A O 1
ATOM 607 N N . VAL A 1 82 ? 9.302 7.512 2.478 1.00 96.62 82 VAL A N 1
ATOM 608 C CA . VAL A 1 82 ? 9.119 6.078 2.196 1.00 96.62 82 VAL A CA 1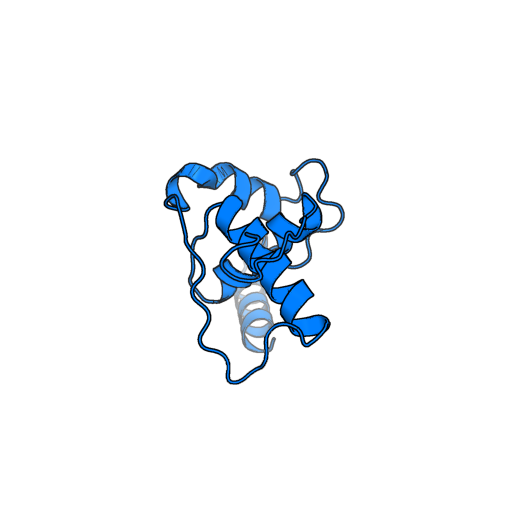
ATOM 609 C C . VAL A 1 82 ? 10.469 5.417 1.934 1.00 96.62 82 VAL A C 1
ATOM 611 O O . VAL A 1 82 ? 10.866 5.150 0.800 1.00 96.62 82 VAL A O 1
ATOM 614 N N . GLU A 1 83 ? 11.187 5.120 3.011 1.00 88.69 83 GLU A N 1
ATOM 615 C CA . GLU A 1 83 ? 12.437 4.368 2.925 1.00 88.69 83 GLU A CA 1
ATOM 616 C C . GLU A 1 83 ? 12.158 2.894 2.593 1.00 88.69 83 GLU A C 1
ATOM 618 O O . GLU A 1 83 ? 11.352 2.237 3.254 1.00 88.69 83 GLU A O 1
ATOM 623 N N . SER A 1 84 ? 12.850 2.362 1.580 1.00 90.62 84 SER A N 1
ATOM 624 C CA . SER A 1 84 ? 12.792 0.947 1.172 1.00 90.62 84 SER A CA 1
ATOM 625 C C . SER A 1 84 ? 11.362 0.411 0.944 1.00 90.62 84 SER A C 1
ATOM 627 O O . SER A 1 84 ? 10.879 -0.422 1.722 1.00 90.62 84 SER A O 1
ATOM 629 N N . PRO A 1 85 ? 10.662 0.848 -0.125 1.00 95.62 85 PRO A N 1
ATOM 630 C CA . PRO A 1 85 ? 9.303 0.394 -0.394 1.00 95.62 85 PRO A CA 1
ATOM 631 C C . PRO A 1 85 ? 9.282 -1.119 -0.650 1.00 95.62 85 PRO A C 1
ATOM 633 O O . PRO A 1 85 ? 10.036 -1.637 -1.473 1.00 95.62 85 PRO A O 1
ATOM 636 N N . ARG A 1 86 ? 8.429 -1.842 0.083 1.00 96.00 86 ARG A N 1
ATOM 637 C CA . ARG A 1 86 ? 8.459 -3.313 0.168 1.00 96.00 86 ARG A CA 1
ATOM 638 C C . ARG A 1 86 ? 7.825 -4.018 -1.025 1.00 96.00 86 ARG A C 1
ATOM 640 O O . ARG A 1 86 ? 8.173 -5.157 -1.307 1.00 96.00 86 ARG A O 1
ATOM 647 N N . PHE A 1 87 ? 6.888 -3.360 -1.702 1.00 96.81 87 PHE A N 1
ATOM 648 C CA . PHE A 1 87 ? 6.056 -3.957 -2.752 1.00 96.81 87 PHE A CA 1
ATOM 649 C C . PHE A 1 87 ? 6.284 -3.286 -4.107 1.00 96.81 87 PHE A C 1
ATOM 651 O O . PHE A 1 87 ? 5.360 -3.101 -4.899 1.00 96.81 87 PHE A O 1
ATOM 658 N N . ARG A 1 88 ? 7.522 -2.856 -4.366 1.00 96.00 88 ARG A N 1
ATOM 659 C CA . ARG A 1 88 ? 7.884 -2.270 -5.657 1.00 96.00 88 ARG A CA 1
ATOM 660 C C . ARG A 1 88 ? 7.684 -3.299 -6.766 1.00 96.00 88 ARG A C 1
ATOM 662 O O . ARG A 1 88 ? 8.006 -4.469 -6.598 1.00 96.00 88 ARG A O 1
ATOM 669 N N . ASN A 1 89 ? 7.202 -2.823 -7.905 1.00 94.94 89 ASN A N 1
ATOM 670 C CA . ASN A 1 89 ? 7.035 -3.601 -9.118 1.00 94.94 89 ASN A CA 1
ATOM 671 C C . ASN A 1 89 ? 7.555 -2.726 -10.255 1.00 94.94 89 ASN A C 1
ATOM 673 O O . ASN A 1 89 ? 6.847 -1.846 -10.739 1.00 94.94 89 ASN A O 1
ATOM 677 N N . VAL A 1 90 ? 8.840 -2.876 -10.565 1.00 94.50 90 VAL A N 1
ATOM 678 C CA . VAL A 1 90 ? 9.510 -2.086 -11.599 1.00 94.50 90 VAL A CA 1
ATOM 679 C C . VAL A 1 90 ? 9.610 -2.902 -12.882 1.00 94.50 90 VAL A C 1
ATOM 681 O O . VAL A 1 90 ? 9.776 -4.122 -12.802 1.00 94.50 90 VAL A O 1
ATOM 684 N N . PRO A 1 91 ? 9.542 -2.259 -14.058 1.00 93.56 91 PRO A N 1
ATOM 685 C CA . PRO A 1 91 ? 9.841 -2.934 -15.310 1.00 93.56 91 PRO A CA 1
ATOM 686 C C . PRO A 1 91 ? 11.213 -3.614 -15.255 1.00 93.56 91 PRO A C 1
ATOM 688 O O . PRO A 1 91 ? 12.182 -3.051 -14.745 1.00 93.56 91 PRO A O 1
ATOM 691 N N . VAL A 1 92 ? 11.290 -4.829 -15.791 1.00 93.88 92 VAL A N 1
ATOM 692 C CA . VAL A 1 92 ? 12.555 -5.550 -15.948 1.00 93.88 92 VAL A CA 1
ATOM 693 C C . VAL A 1 92 ? 13.125 -5.206 -17.321 1.00 93.88 92 VAL A C 1
ATOM 695 O O . VAL A 1 92 ? 12.548 -5.581 -18.341 1.00 93.88 92 VAL A O 1
ATOM 698 N N . GLU A 1 93 ? 14.249 -4.492 -17.354 1.00 95.25 93 GLU A N 1
ATOM 699 C CA . GLU A 1 93 ? 14.956 -4.179 -18.599 1.00 95.25 93 GLU A CA 1
ATOM 700 C C . GLU A 1 93 ? 15.719 -5.403 -19.115 1.00 95.25 93 GLU A C 1
ATOM 702 O O . GLU A 1 93 ? 16.461 -6.055 -18.375 1.00 95.25 93 GLU A O 1
ATOM 707 N N . LEU A 1 94 ? 15.539 -5.723 -20.397 1.00 97.00 94 LEU A N 1
ATOM 708 C CA . LEU A 1 94 ? 16.128 -6.896 -21.036 1.00 97.00 94 LEU A CA 1
ATOM 709 C C . LEU A 1 94 ? 16.690 -6.529 -22.415 1.00 97.00 94 LEU A C 1
ATOM 711 O O . LEU A 1 94 ? 16.113 -5.692 -23.109 1.00 97.00 94 LEU A O 1
ATOM 715 N N . PRO A 1 95 ? 17.788 -7.172 -22.852 1.00 95.94 95 PRO A N 1
ATOM 716 C CA . PRO A 1 95 ? 18.260 -7.046 -24.225 1.00 95.94 95 PRO A CA 1
ATOM 717 C C . PRO A 1 95 ? 17.248 -7.663 -25.202 1.00 95.94 95 PRO A C 1
ATOM 719 O O . PRO A 1 95 ? 16.525 -8.592 -24.840 1.00 95.94 95 PRO A O 1
ATOM 722 N N . GLU A 1 96 ? 17.268 -7.219 -26.461 1.00 95.88 96 GLU A N 1
ATOM 723 C CA . GLU A 1 96 ? 16.430 -7.704 -27.575 1.00 95.88 96 GLU A CA 1
ATOM 724 C C . GLU A 1 96 ? 16.782 -9.136 -28.040 1.00 95.88 96 GLU A C 1
ATOM 726 O O . GLU A 1 96 ? 17.051 -9.414 -29.206 1.00 95.88 96 GLU A O 1
ATOM 731 N N . ARG A 1 97 ? 16.819 -10.082 -27.100 1.00 97.88 97 ARG A N 1
ATOM 732 C CA . ARG A 1 97 ? 17.190 -11.481 -27.312 1.00 97.88 97 ARG A CA 1
ATOM 733 C C . ARG A 1 97 ? 16.083 -12.392 -26.812 1.00 97.88 97 ARG A C 1
ATOM 735 O O . ARG A 1 97 ? 15.676 -12.296 -25.657 1.00 97.88 97 ARG A O 1
ATOM 742 N N . TYR A 1 98 ? 15.663 -13.328 -27.661 1.00 96.94 98 TYR A N 1
ATOM 743 C CA . TYR A 1 98 ? 14.625 -14.308 -27.330 1.00 96.94 98 TYR A CA 1
ATOM 744 C C . TYR A 1 98 ? 14.904 -15.039 -26.007 1.00 96.94 98 TYR A C 1
ATOM 746 O O . TYR A 1 98 ? 14.029 -15.111 -25.149 1.00 96.94 98 TYR A O 1
ATOM 754 N N . GLU A 1 99 ? 16.135 -15.522 -25.812 1.00 97.75 99 GLU A N 1
ATOM 755 C CA . GLU A 1 99 ? 16.531 -16.244 -24.596 1.00 97.75 99 GLU A CA 1
ATOM 756 C C . GLU A 1 99 ? 16.395 -15.374 -23.342 1.00 97.75 99 GLU A C 1
ATOM 758 O O . GLU A 1 99 ? 15.865 -15.830 -22.334 1.00 97.75 99 GLU A O 1
ATOM 763 N N . ALA A 1 100 ? 16.776 -14.094 -23.425 1.00 97.06 100 ALA A N 1
ATOM 764 C CA . ALA A 1 100 ? 16.665 -13.168 -22.301 1.00 97.06 100 ALA A CA 1
ATOM 765 C C . ALA A 1 100 ? 15.205 -12.949 -21.875 1.00 97.06 100 ALA A C 1
ATOM 767 O O . ALA A 1 100 ? 14.916 -12.929 -20.677 1.00 97.06 100 ALA A O 1
ATOM 768 N N . VAL A 1 101 ? 14.287 -12.834 -22.842 1.00 96.56 101 VAL A N 1
ATOM 769 C CA . VAL A 1 101 ? 12.843 -12.704 -22.584 1.00 96.56 101 VAL A CA 1
ATOM 770 C C . VAL A 1 101 ? 12.267 -14.000 -22.017 1.00 96.56 101 VAL A C 1
ATOM 772 O O . VAL A 1 101 ? 11.600 -13.965 -20.985 1.00 96.56 101 VAL A O 1
ATOM 775 N N . ARG A 1 102 ? 12.551 -15.149 -22.644 1.00 96.81 102 ARG A N 1
ATOM 776 C CA . ARG A 1 102 ? 12.083 -16.466 -22.181 1.00 96.81 102 ARG A CA 1
ATOM 777 C C . ARG A 1 102 ? 12.511 -16.729 -20.739 1.00 96.81 102 ARG A C 1
ATOM 779 O O . ARG A 1 102 ? 11.684 -17.107 -19.916 1.00 96.81 102 ARG A O 1
ATOM 786 N N . ASP A 1 103 ? 13.784 -16.507 -20.428 1.00 96.12 103 ASP A N 1
ATOM 787 C CA . ASP A 1 103 ? 14.325 -16.794 -19.102 1.00 96.12 103 ASP A CA 1
ATOM 788 C C . ASP A 1 103 ? 13.749 -15.844 -18.040 1.00 96.12 103 ASP A C 1
ATOM 790 O O . ASP A 1 103 ? 13.555 -16.245 -16.894 1.00 96.12 103 ASP A O 1
ATOM 794 N N . ALA A 1 104 ? 13.454 -14.590 -18.401 1.00 95.81 104 ALA A N 1
ATOM 795 C CA . ALA A 1 104 ? 12.778 -13.650 -17.509 1.00 95.81 104 ALA A CA 1
ATOM 796 C C . ALA A 1 104 ? 11.322 -14.044 -17.234 1.00 95.81 104 ALA A C 1
ATOM 798 O O . ALA A 1 104 ? 10.896 -13.982 -16.083 1.00 95.81 104 ALA A O 1
ATOM 799 N N . LEU A 1 105 ? 10.590 -14.495 -18.257 1.00 94.81 105 LEU A N 1
ATOM 800 C CA . LEU A 1 105 ? 9.230 -15.012 -18.096 1.00 94.81 105 LEU A CA 1
ATOM 801 C C . LEU A 1 105 ? 9.208 -16.249 -17.196 1.00 94.81 105 LEU A C 1
ATOM 803 O O . LEU A 1 105 ? 8.398 -16.303 -16.277 1.00 94.81 105 LEU A O 1
ATOM 807 N N . GLN A 1 106 ? 10.125 -17.198 -17.410 1.00 96.12 106 GLN A N 1
ATOM 808 C CA . GLN A 1 106 ? 10.223 -18.400 -16.581 1.00 96.12 106 GLN A CA 1
ATOM 809 C C . GLN A 1 106 ? 10.444 -18.040 -15.105 1.00 96.12 106 GLN A C 1
ATOM 811 O O . GLN A 1 106 ? 9.681 -18.470 -14.247 1.00 96.12 106 GLN A O 1
ATOM 816 N N . ARG A 1 107 ? 11.409 -17.154 -14.811 1.00 94.56 107 ARG A N 1
ATOM 817 C CA . ARG A 1 107 ? 11.641 -16.662 -13.440 1.00 94.56 107 ARG A CA 1
ATOM 818 C C . ARG A 1 107 ? 10.416 -15.984 -12.822 1.00 94.56 107 ARG A C 1
ATOM 820 O O . ARG A 1 107 ? 10.247 -16.061 -11.614 1.00 94.56 107 ARG A O 1
ATOM 827 N N . GLY A 1 108 ? 9.607 -15.293 -13.626 1.00 91.12 108 GLY A N 1
ATOM 828 C CA . GLY A 1 108 ? 8.400 -14.610 -13.158 1.00 91.12 108 GLY A CA 1
ATOM 829 C C . GLY A 1 108 ? 7.213 -15.539 -12.888 1.00 91.12 108 GLY A C 1
ATOM 830 O O . GLY A 1 108 ? 6.332 -15.162 -12.128 1.00 91.12 108 GLY A O 1
ATOM 831 N N . LEU A 1 109 ? 7.182 -16.725 -13.503 1.00 92.12 109 LEU A N 1
ATOM 832 C CA . LEU A 1 109 ? 6.145 -17.740 -13.278 1.00 92.12 109 LEU A CA 1
ATOM 833 C C . LEU A 1 109 ? 6.486 -18.693 -12.124 1.00 92.12 109 LEU A C 1
ATOM 835 O O . LEU A 1 109 ? 5.578 -19.256 -11.521 1.00 92.12 109 LEU A O 1
ATOM 839 N N . ASP A 1 110 ? 7.777 -18.878 -11.839 1.00 89.25 110 ASP A N 1
ATOM 840 C CA . ASP A 1 110 ? 8.267 -19.774 -10.783 1.00 89.25 110 ASP A CA 1
ATOM 841 C C . ASP A 1 110 ? 8.278 -19.133 -9.377 1.00 89.25 110 ASP A C 1
ATOM 843 O O . ASP A 1 110 ? 8.577 -19.821 -8.397 1.00 89.25 110 ASP A O 1
ATOM 847 N N . GLY A 1 111 ? 8.006 -17.827 -9.272 1.00 61.06 111 GLY A N 1
ATOM 848 C CA . GLY A 1 111 ? 7.958 -17.067 -8.013 1.00 61.06 111 GLY A CA 1
ATOM 849 C C . GLY A 1 111 ? 6.544 -16.864 -7.491 1.00 61.06 111 GLY A C 1
ATOM 850 O O . GLY A 1 111 ? 6.377 -16.936 -6.252 1.00 61.06 111 GLY A O 1
#

pLDDT: mean 96.22, std 4.08, range [61.06, 98.62]